Protein AF-A0AAW5BRA0-F1 (afdb_monomer_lite)

Foldseek 3Di:
DEEAEQAQVLPDDDPPVLCVLVVCVVVVYHYHYDHPDLVSVCVRQNPVSSVSNVVSDPDDDDDDDPDPVVVVCVVVVVD

Secondary structure (DSSP, 8-state):
-EEEEETTGGGS--TTGGGHHHHHHTTTEEEEE--S-HHHHHHHHHHHHHHHHHHH-----------HHHHHHGGGGT-

Structure (mmCIF, N/CA/C/O backbone):
data_AF-A0AAW5BRA0-F1
#
_entry.id   AF-A0AAW5BRA0-F1
#
loop_
_atom_site.group_PDB
_atom_site.id
_atom_site.type_symbol
_atom_site.label_atom_id
_atom_site.label_alt_id
_atom_site.label_comp_id
_atom_site.label_asym_id
_atom_site.label_entity_id
_atom_site.label_seq_id
_atom_site.pdbx_PDB_ins_code
_atom_site.Cartn_x
_atom_site.Cartn_y
_atom_site.Cartn_z
_atom_site.occupancy
_atom_site.B_iso_or_equiv
_atom_site.auth_seq_id
_atom_site.auth_comp_id
_atom_site.auth_asym_id
_atom_site.auth_atom_id
_atom_site.pdbx_PDB_model_num
ATOM 1 N N . PRO A 1 1 ? -7.376 -16.583 -8.370 1.00 76.56 1 PRO A N 1
ATOM 2 C CA . PRO A 1 1 ? -6.572 -15.387 -8.021 1.00 76.56 1 PRO A CA 1
ATOM 3 C C . PRO A 1 1 ? -7.337 -14.108 -8.369 1.00 76.56 1 PRO A C 1
ATOM 5 O O . PRO A 1 1 ? -7.819 -13.982 -9.491 1.00 76.56 1 PRO A O 1
ATOM 8 N N . PHE A 1 2 ? -7.486 -13.204 -7.405 1.00 89.31 2 PHE A N 1
ATOM 9 C CA . PHE A 1 2 ? -8.176 -11.926 -7.589 1.00 89.31 2 PHE A CA 1
ATOM 10 C C . PHE A 1 2 ? -7.220 -10.780 -7.275 1.00 89.31 2 PHE A C 1
ATOM 12 O O . PHE A 1 2 ? -6.401 -10.882 -6.365 1.00 89.31 2 PHE A O 1
ATOM 19 N N . VAL A 1 3 ? -7.296 -9.708 -8.058 1.00 93.56 3 VAL A N 1
ATOM 20 C CA . VAL A 1 3 ? -6.391 -8.562 -7.940 1.00 93.56 3 VAL A CA 1
ATOM 21 C C . VAL A 1 3 ? -7.223 -7.301 -7.773 1.00 93.56 3 VAL A C 1
ATOM 23 O O . VAL A 1 3 ? -8.071 -7.006 -8.613 1.00 93.56 3 VAL A O 1
ATOM 26 N N . PHE A 1 4 ? -6.967 -6.553 -6.703 1.00 92.75 4 PHE A N 1
ATOM 27 C CA . PHE A 1 4 ? -7.491 -5.206 -6.522 1.00 92.75 4 PHE A CA 1
ATOM 28 C C . PHE A 1 4 ? -6.488 -4.207 -7.080 1.00 92.75 4 PHE A C 1
ATOM 30 O O . PHE A 1 4 ? -5.362 -4.119 -6.592 1.00 92.75 4 PHE A O 1
ATOM 37 N N . ILE A 1 5 ? -6.904 -3.456 -8.094 1.00 93.69 5 ILE A N 1
ATOM 38 C CA . ILE A 1 5 ? -6.120 -2.363 -8.665 1.00 93.69 5 ILE A CA 1
ATOM 39 C C . ILE A 1 5 ? -6.792 -1.066 -8.234 1.00 93.69 5 ILE A C 1
ATOM 41 O O . ILE A 1 5 ? -7.929 -0.793 -8.615 1.00 93.69 5 ILE A O 1
ATOM 45 N N . LEU A 1 6 ? -6.104 -0.307 -7.389 1.00 91.50 6 LEU A N 1
ATOM 46 C CA . LEU A 1 6 ? -6.599 0.921 -6.786 1.00 91.50 6 LEU A CA 1
ATOM 47 C C . LEU A 1 6 ? -5.876 2.099 -7.436 1.00 91.50 6 LEU A C 1
ATOM 49 O O . LEU A 1 6 ? -4.780 2.468 -7.011 1.00 91.50 6 LEU A O 1
ATOM 53 N N . ASP A 1 7 ? -6.481 2.646 -8.488 1.00 90.31 7 ASP A N 1
ATOM 54 C CA . ASP A 1 7 ? -5.980 3.843 -9.162 1.00 90.31 7 ASP A CA 1
ATOM 55 C C . ASP A 1 7 ? -6.351 5.107 -8.380 1.00 90.31 7 ASP A C 1
ATOM 57 O O . ASP A 1 7 ? -7.499 5.264 -7.965 1.00 90.31 7 ASP A O 1
ATOM 61 N N . GLU A 1 8 ? -5.358 5.963 -8.132 1.00 87.69 8 GLU A N 1
ATOM 62 C CA . GLU A 1 8 ? -5.432 7.172 -7.300 1.00 87.69 8 GLU A CA 1
ATOM 63 C C . GLU A 1 8 ? -6.328 6.989 -6.057 1.00 87.69 8 GLU A C 1
ATOM 65 O O . GLU A 1 8 ? -7.236 7.769 -5.773 1.00 87.69 8 GLU A O 1
ATOM 70 N N . MET A 1 9 ? -6.044 5.954 -5.260 1.00 83.12 9 MET A N 1
ATOM 71 C CA . MET A 1 9 ? -6.845 5.568 -4.082 1.00 83.12 9 MET A CA 1
ATOM 72 C C . MET A 1 9 ? -7.043 6.703 -3.053 1.00 83.12 9 MET A C 1
ATOM 74 O O . MET A 1 9 ? -7.908 6.635 -2.184 1.00 83.12 9 MET A O 1
ATOM 78 N N . THR A 1 10 ? -6.268 7.786 -3.149 1.00 83.06 10 THR A N 1
ATOM 79 C CA . THR A 1 10 ? -6.401 8.962 -2.281 1.00 83.06 10 THR A CA 1
ATOM 80 C C . THR A 1 10 ? -7.717 9.735 -2.466 1.00 83.06 10 THR A C 1
ATOM 82 O O . THR A 1 10 ? -7.996 10.643 -1.683 1.00 83.06 10 THR A O 1
ATOM 85 N N . THR A 1 11 ? -8.551 9.383 -3.454 1.00 82.12 11 THR A N 1
ATOM 86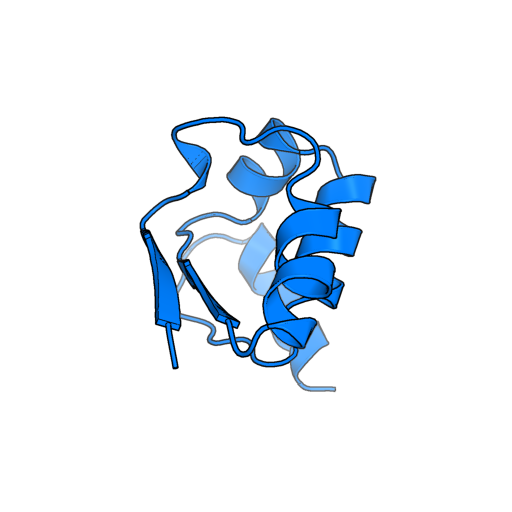 C CA . THR A 1 11 ? -9.861 10.018 -3.679 1.00 82.12 11 THR A CA 1
ATOM 87 C C . THR A 1 11 ? -10.884 9.735 -2.573 1.00 82.12 11 THR A C 1
ATOM 89 O O . THR A 1 11 ? -11.726 10.589 -2.302 1.00 82.12 11 THR A O 1
ATOM 92 N N . PHE A 1 12 ? -10.833 8.576 -1.906 1.00 82.25 12 PHE A N 1
ATOM 93 C CA . PHE A 1 12 ? -11.765 8.243 -0.824 1.00 82.25 12 PHE A CA 1
ATOM 94 C C . PHE A 1 12 ? -11.100 7.411 0.272 1.00 82.25 12 PHE A C 1
ATOM 96 O O . PHE A 1 12 ? -10.225 6.588 0.021 1.00 82.25 12 PHE A O 1
ATOM 103 N N . LYS A 1 13 ? -11.537 7.611 1.519 1.00 88.31 13 LYS A N 1
ATOM 104 C CA . LYS A 1 13 ? -11.005 6.869 2.663 1.00 88.31 13 LYS A CA 1
ATOM 105 C C . LYS A 1 13 ? -11.693 5.515 2.791 1.00 88.31 13 LYS A C 1
ATOM 107 O O . LYS A 1 13 ? -12.878 5.450 3.112 1.00 88.31 13 LYS A O 1
ATOM 112 N N . VAL A 1 14 ? -10.931 4.439 2.629 1.00 90.25 14 VAL A N 1
ATOM 113 C CA . VAL A 1 14 ? -11.336 3.097 3.069 1.00 90.25 14 VAL A CA 1
ATOM 114 C C . VAL A 1 14 ? -10.961 2.940 4.537 1.00 90.25 14 VAL A C 1
ATOM 116 O O . VAL A 1 14 ? -9.809 3.153 4.910 1.00 90.25 14 VAL A O 1
ATOM 119 N N . ARG A 1 15 ? -11.933 2.604 5.383 1.00 90.50 15 ARG A N 1
ATOM 120 C CA . ARG A 1 15 ? -11.711 2.391 6.815 1.00 90.50 15 ARG A CA 1
ATOM 121 C C . ARG A 1 15 ? -10.857 1.136 7.052 1.00 90.50 15 ARG A C 1
ATOM 123 O O . ARG A 1 15 ? -11.109 0.121 6.413 1.00 90.50 15 ARG A O 1
ATOM 130 N N . ASP A 1 16 ? -9.903 1.222 7.986 1.00 90.44 16 ASP A N 1
ATOM 131 C CA . ASP A 1 16 ? -9.016 0.114 8.389 1.00 90.44 16 ASP A CA 1
ATOM 132 C C . ASP A 1 16 ? -8.273 -0.528 7.189 1.00 90.44 16 ASP A C 1
ATOM 134 O O . ASP A 1 16 ? -8.055 -1.742 7.127 1.00 90.44 16 ASP A O 1
ATOM 138 N N . PHE A 1 17 ? -7.921 0.287 6.183 1.00 92.31 17 PHE A N 1
ATOM 139 C CA . PHE A 1 17 ? -7.327 -0.200 4.938 1.00 92.31 17 PHE A CA 1
ATOM 140 C C . PHE A 1 17 ? -5.988 -0.906 5.156 1.00 92.31 17 PHE A C 1
ATOM 142 O O . PHE A 1 17 ? -5.694 -1.866 4.461 1.00 92.31 17 PHE A O 1
ATOM 149 N N . GLU A 1 18 ? -5.197 -0.496 6.139 1.00 91.75 18 GLU A N 1
ATOM 150 C CA . GLU A 1 18 ? -3.915 -1.105 6.493 1.00 91.75 18 GLU A CA 1
ATOM 151 C C . GLU A 1 18 ? -4.019 -2.591 6.884 1.00 91.75 18 GLU A C 1
ATOM 153 O O . GLU A 1 18 ? -3.039 -3.327 6.783 1.00 91.75 18 GLU A O 1
ATOM 158 N N . LYS A 1 19 ? -5.207 -3.063 7.285 1.00 93.06 19 LYS A N 1
ATOM 159 C CA . LYS A 1 19 ? -5.468 -4.476 7.620 1.00 93.06 19 LYS A CA 1
ATOM 160 C C . LYS A 1 19 ? -6.043 -5.266 6.446 1.00 93.06 19 LYS A C 1
ATOM 162 O O . LYS A 1 19 ? -5.959 -6.490 6.418 1.00 93.06 19 LYS A O 1
ATOM 167 N N . LEU A 1 20 ? -6.650 -4.589 5.474 1.00 92.88 20 LEU A N 1
ATOM 168 C CA . LEU A 1 20 ? -7.371 -5.240 4.384 1.00 92.88 20 LEU A CA 1
ATOM 169 C C . LEU A 1 20 ? -6.445 -6.090 3.482 1.00 92.88 20 LEU A C 1
ATOM 171 O O . LEU A 1 20 ? -6.800 -7.244 3.218 1.00 92.88 20 LEU A O 1
ATOM 175 N N . PRO A 1 21 ? -5.260 -5.602 3.047 1.00 92.50 21 PRO A N 1
ATOM 176 C CA . PRO A 1 21 ? -4.334 -6.397 2.254 1.00 92.50 21 PRO A CA 1
ATOM 177 C C . PRO A 1 21 ? -3.853 -7.659 2.956 1.00 92.50 21 PRO A C 1
ATOM 179 O O . PRO A 1 21 ? -3.769 -8.698 2.309 1.00 92.50 21 PRO A O 1
ATOM 182 N N . SER A 1 22 ? -3.542 -7.596 4.254 1.00 92.00 22 SER A N 1
ATOM 183 C CA . SER A 1 22 ? -3.026 -8.754 4.987 1.00 92.00 22 SER A CA 1
ATOM 184 C C . SER A 1 22 ? -4.074 -9.854 5.116 1.00 92.00 22 SER A C 1
ATOM 186 O O . SER A 1 22 ? -3.771 -10.999 4.792 1.00 92.00 22 SER A O 1
ATOM 188 N N . VAL A 1 23 ? -5.311 -9.500 5.478 1.00 93.50 23 VAL A N 1
ATOM 189 C CA . VAL A 1 23 ? -6.423 -10.455 5.593 1.00 93.50 23 VAL A CA 1
ATOM 190 C C . VAL A 1 23 ? -6.738 -11.096 4.245 1.00 93.50 23 VAL A C 1
ATOM 192 O O . VAL A 1 23 ? -6.805 -12.314 4.133 1.00 93.50 23 VAL A O 1
ATOM 195 N N . LEU A 1 24 ? -6.916 -10.297 3.190 1.00 93.38 2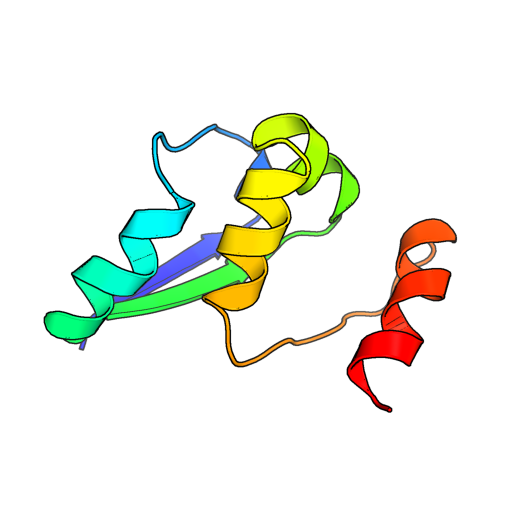4 LEU A N 1
ATOM 196 C CA . LEU A 1 24 ? -7.345 -10.831 1.897 1.00 93.38 24 LEU A CA 1
ATOM 197 C C . LEU A 1 24 ? -6.241 -11.624 1.184 1.00 93.38 24 LEU A C 1
ATOM 199 O O . LEU A 1 24 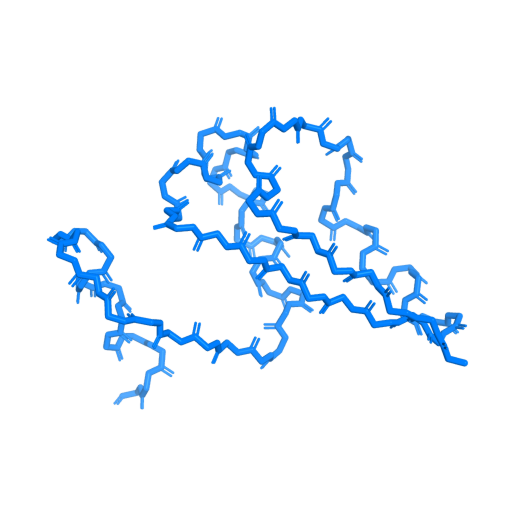? -6.546 -12.521 0.395 1.00 93.38 24 LEU A O 1
ATOM 203 N N . ARG A 1 25 ? -4.966 -11.372 1.502 1.00 91.75 25 ARG A N 1
ATOM 204 C CA . ARG A 1 25 ? -3.843 -12.174 0.999 1.00 91.75 25 ARG A CA 1
ATOM 205 C C . ARG A 1 25 ? -3.975 -13.653 1.376 1.00 91.75 25 ARG A C 1
ATOM 207 O O . ARG A 1 25 ? -3.653 -14.496 0.544 1.00 91.75 25 ARG A O 1
ATOM 214 N N . GLU A 1 26 ? -4.515 -13.975 2.556 1.00 92.94 26 GLU A N 1
ATOM 215 C CA . GLU A 1 26 ? -4.776 -15.364 2.988 1.00 92.94 26 GLU A CA 1
ATOM 216 C C . GLU A 1 26 ? -5.766 -16.095 2.070 1.00 92.94 26 GLU A C 1
ATOM 218 O O . GLU A 1 26 ? -5.713 -17.314 1.928 1.00 92.94 26 GLU A O 1
ATOM 223 N N . TYR A 1 27 ? -6.626 -15.344 1.380 1.00 93.44 27 TYR A N 1
ATOM 224 C CA . TYR A 1 27 ? -7.610 -15.869 0.436 1.00 93.44 27 TYR A CA 1
ATOM 225 C C . TYR A 1 27 ? -7.108 -15.863 -1.018 1.00 93.44 27 TYR A C 1
ATOM 227 O O . TYR A 1 27 ? -7.852 -16.225 -1.926 1.00 93.44 27 TYR A O 1
ATOM 235 N N . GLY A 1 28 ? -5.853 -15.475 -1.272 1.00 93.12 28 GLY A N 1
ATOM 236 C CA . GLY A 1 28 ? -5.281 -15.402 -2.621 1.00 93.12 28 GLY A CA 1
ATOM 237 C 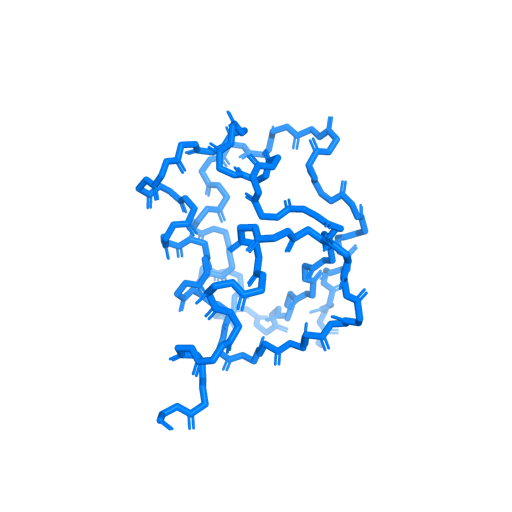C . GLY A 1 28 ? -5.552 -14.081 -3.354 1.00 93.12 28 GLY A C 1
ATOM 238 O O . GLY A 1 28 ? -5.543 -14.057 -4.592 1.00 93.12 28 GLY A O 1
ATOM 239 N N . ALA A 1 29 ? -5.796 -13.001 -2.602 1.00 94.38 29 ALA A N 1
ATOM 240 C CA . ALA A 1 29 ? -5.853 -11.637 -3.121 1.00 94.38 29 ALA A CA 1
ATOM 241 C C . ALA A 1 29 ? -4.464 -11.070 -3.399 1.00 94.38 29 ALA A C 1
ATOM 243 O O . ALA A 1 29 ? -3.547 -11.227 -2.590 1.00 94.38 29 ALA A O 1
ATOM 244 N N . ALA A 1 30 ? -4.353 -10.279 -4.459 1.00 93.81 30 ALA A N 1
ATOM 245 C CA . ALA A 1 30 ? -3.259 -9.338 -4.642 1.00 93.81 30 ALA A CA 1
ATOM 246 C C . ALA A 1 30 ? -3.781 -7.897 -4.661 1.00 93.81 30 ALA A C 1
ATOM 248 O O . ALA A 1 30 ? -4.931 -7.641 -5.020 1.00 93.81 30 ALA A O 1
ATOM 249 N N . PHE A 1 31 ? -2.914 -6.957 -4.291 1.00 94.50 31 PHE A N 1
ATOM 250 C CA . PHE A 1 31 ? -3.212 -5.529 -4.279 1.00 94.50 31 PHE A CA 1
ATOM 251 C C . PHE A 1 31 ? -2.161 -4.776 -5.081 1.00 94.50 31 PHE A C 1
ATOM 253 O O . PHE A 1 31 ? -0.963 -4.995 -4.908 1.00 94.50 31 PHE A O 1
ATOM 260 N N . LEU A 1 32 ? -2.629 -3.857 -5.917 1.00 93.62 32 LEU A N 1
ATOM 261 C CA . LEU A 1 32 ? -1.831 -2.847 -6.587 1.00 93.62 32 LEU A CA 1
ATOM 262 C C . LEU A 1 32 ? -2.398 -1.483 -6.204 1.00 93.62 32 LEU A C 1
ATOM 264 O O . LEU A 1 32 ? -3.537 -1.164 -6.541 1.00 93.62 32 LEU A O 1
ATOM 268 N N . LEU A 1 33 ? -1.601 -0.701 -5.486 1.00 92.31 33 LEU A N 1
ATOM 269 C CA . LEU A 1 33 ? -1.936 0.659 -5.089 1.00 92.31 33 LEU A CA 1
ATOM 270 C C . LEU A 1 33 ? -1.164 1.638 -5.972 1.00 92.31 33 LEU A C 1
ATOM 272 O O . LEU A 1 33 ? 0.065 1.621 -5.975 1.00 92.31 33 LEU A O 1
ATOM 276 N N . LEU A 1 34 ? -1.879 2.495 -6.697 1.00 91.81 34 LEU A N 1
ATOM 277 C CA . LEU A 1 34 ? -1.290 3.555 -7.508 1.00 91.81 34 LEU A CA 1
ATOM 278 C C . LEU A 1 34 ? -1.628 4.906 -6.876 1.00 91.81 34 LEU A C 1
ATOM 280 O O . LEU A 1 34 ? -2.778 5.198 -6.551 1.00 91.81 34 LEU A O 1
ATOM 284 N N . THR A 1 35 ? -0.605 5.730 -6.669 1.00 87.94 35 THR A N 1
ATOM 285 C CA . THR A 1 35 ? -0.763 7.095 -6.164 1.00 87.94 35 THR A CA 1
ATOM 286 C C . THR A 1 35 ? 0.286 8.000 -6.781 1.00 87.94 35 THR A C 1
ATOM 288 O O . THR A 1 35 ? 1.456 7.632 -6.901 1.00 87.94 35 THR A O 1
ATOM 291 N N . GLN A 1 36 ? -0.128 9.209 -7.144 1.00 84.44 36 GLN A N 1
ATOM 292 C CA . GLN A 1 36 ? 0.787 10.250 -7.608 1.00 84.44 36 GLN A CA 1
ATOM 293 C C . GLN A 1 36 ? 1.485 10.980 -6.453 1.00 84.44 36 GLN A C 1
ATOM 295 O O . GLN A 1 36 ? 2.476 11.674 -6.672 1.00 84.44 36 GLN A O 1
ATOM 300 N N . SER A 1 37 ? 0.973 10.865 -5.221 1.00 83.88 37 SER A N 1
ATOM 301 C CA . SER A 1 37 ? 1.480 11.620 -4.074 1.00 83.88 37 SER A CA 1
ATOM 302 C C . SER A 1 37 ? 1.369 10.840 -2.766 1.00 83.88 37 SER A C 1
ATOM 304 O O . SER A 1 37 ? 0.276 10.584 -2.253 1.00 83.88 37 SER A O 1
ATOM 306 N N . GLY A 1 38 ? 2.525 10.549 -2.163 1.00 83.38 38 GLY A N 1
ATOM 307 C CA . GLY A 1 38 ? 2.596 9.999 -0.806 1.00 83.38 38 GLY A CA 1
ATOM 308 C C . GLY A 1 38 ? 2.040 10.962 0.251 1.00 83.38 38 GLY A C 1
ATOM 309 O O . GLY A 1 38 ? 1.415 10.525 1.212 1.00 83.38 38 GLY A O 1
ATOM 310 N N . ALA A 1 39 ? 2.168 12.277 0.043 1.00 85.25 39 ALA A N 1
ATOM 311 C CA . ALA A 1 39 ? 1.633 13.284 0.961 1.00 85.25 39 ALA A CA 1
ATOM 312 C C . ALA A 1 39 ? 0.095 13.273 1.024 1.00 85.25 39 ALA A C 1
ATOM 314 O O . ALA A 1 39 ? -0.482 13.434 2.100 1.00 85.25 39 ALA A O 1
ATOM 315 N N . LYS A 1 40 ? -0.594 13.038 -0.104 1.00 88.25 40 LYS A N 1
ATOM 316 C CA . LYS A 1 40 ? -2.057 12.851 -0.102 1.00 88.25 40 LYS A CA 1
ATOM 317 C C . LYS A 1 40 ? -2.461 11.597 0.671 1.00 88.25 40 LYS A C 1
ATOM 319 O O . LYS A 1 40 ? -3.431 11.638 1.426 1.00 88.25 40 LYS A O 1
ATOM 324 N N . LEU A 1 41 ? -1.705 10.510 0.503 1.00 88.94 41 LEU A N 1
ATOM 325 C CA . LEU A 1 41 ? -1.936 9.265 1.232 1.00 88.94 41 LEU A CA 1
ATOM 326 C C . LEU A 1 41 ? -1.761 9.479 2.743 1.00 88.94 41 LEU A C 1
ATOM 328 O O . LEU A 1 41 ? -2.636 9.103 3.517 1.00 88.94 41 LEU A O 1
ATOM 332 N N . GLU A 1 42 ? -0.698 10.176 3.154 1.00 90.00 42 GLU A N 1
ATOM 333 C CA . GLU A 1 42 ? -0.460 10.548 4.554 1.00 90.00 42 GLU A CA 1
ATOM 334 C C . GLU A 1 42 ? -1.566 11.442 5.118 1.00 90.00 42 GLU A C 1
ATOM 336 O O . GLU A 1 42 ? -2.022 11.234 6.237 1.00 90.00 42 GLU A O 1
ATOM 341 N N . LYS A 1 43 ? -2.048 12.417 4.344 1.00 90.88 43 LYS A N 1
ATOM 342 C CA . LYS A 1 43 ? -3.151 13.288 4.768 1.00 90.88 43 LYS A CA 1
ATOM 343 C C . LYS A 1 43 ? -4.449 12.506 4.996 1.00 90.88 43 LYS A C 1
ATOM 345 O O . LYS A 1 43 ? -5.212 12.845 5.897 1.00 90.88 43 LYS A O 1
ATOM 350 N N . LEU A 1 44 ? -4.710 11.482 4.183 1.00 91.88 44 LEU A N 1
ATOM 351 C CA . LEU A 1 44 ? -5.931 10.677 4.253 1.00 91.88 44 LEU A CA 1
ATOM 352 C C . LEU A 1 44 ? -5.899 9.652 5.400 1.00 91.88 44 LEU A C 1
ATOM 354 O O . LEU A 1 44 ? -6.902 9.445 6.100 1.00 91.88 44 LEU A O 1
ATOM 358 N N . TYR A 1 45 ? -4.739 9.026 5.595 1.00 91.19 45 TYR A N 1
ATOM 359 C CA . TYR A 1 45 ? -4.550 7.896 6.501 1.00 91.19 45 TYR A CA 1
ATOM 360 C C . TYR A 1 45 ? -3.768 8.229 7.769 1.00 91.19 45 TYR A C 1
ATOM 362 O O . TYR A 1 45 ? -3.733 7.414 8.666 1.00 91.19 45 TYR A O 1
ATOM 370 N N . SER A 1 46 ? -3.229 9.435 7.929 1.00 92.81 46 SER A N 1
ATOM 371 C CA . SER A 1 46 ? -2.208 9.756 8.936 1.00 92.81 46 SER A CA 1
ATOM 372 C C . SER A 1 46 ? -0.861 9.077 8.666 1.00 92.81 46 SER A C 1
ATOM 374 O O . SER A 1 46 ? -0.738 8.145 7.872 1.00 92.81 46 SER A O 1
ATOM 376 N N . LYS A 1 47 ? 0.178 9.558 9.350 1.00 91.06 47 LYS A N 1
ATOM 377 C CA . LYS A 1 47 ? 1.550 9.069 9.196 1.00 91.06 47 LYS A CA 1
ATOM 378 C C . LYS A 1 47 ? 1.737 7.620 9.663 1.00 91.06 47 LYS A C 1
ATOM 380 O O . LYS A 1 47 ? 2.496 6.881 9.040 1.00 91.06 47 LYS A O 1
ATOM 385 N N . LEU A 1 48 ? 1.055 7.211 10.737 1.00 91.19 48 LEU A N 1
ATOM 386 C CA . LEU A 1 48 ? 1.184 5.856 11.289 1.00 91.19 48 LEU A CA 1
ATOM 387 C C . LEU A 1 48 ? 0.503 4.818 10.394 1.00 91.19 48 LEU A C 1
ATOM 389 O O . LEU A 1 48 ? 1.120 3.804 10.056 1.00 91.19 48 LEU A O 1
ATOM 393 N N . ASP A 1 49 ? -0.725 5.092 9.949 1.00 91.19 49 ASP A N 1
ATOM 394 C CA . ASP A 1 49 ? -1.426 4.138 9.088 1.00 91.19 49 ASP A CA 1
ATOM 395 C C . ASP A 1 49 ? -0.803 4.127 7.691 1.00 91.19 49 ASP A C 1
ATOM 397 O O . ASP A 1 49 ? -0.678 3.058 7.109 1.00 91.19 49 ASP A O 1
ATOM 401 N N . ARG A 1 50 ? -0.303 5.264 7.175 1.00 90.75 50 ARG A N 1
ATOM 402 C CA . ARG A 1 50 ? 0.488 5.281 5.931 1.00 90.75 50 ARG A CA 1
ATOM 403 C C . ARG A 1 50 ? 1.677 4.323 6.002 1.00 90.75 50 ARG A C 1
ATOM 405 O O . ARG A 1 50 ? 1.851 3.527 5.086 1.00 90.75 50 ARG A O 1
ATOM 412 N N . SER A 1 51 ? 2.466 4.388 7.073 1.00 89.81 51 SER A N 1
ATOM 413 C CA . SER A 1 51 ? 3.606 3.483 7.269 1.00 89.81 51 SER A CA 1
ATOM 414 C C . SER A 1 51 ? 3.157 2.014 7.303 1.00 89.81 51 SER A C 1
ATOM 416 O O . SER A 1 51 ? 3.769 1.151 6.677 1.00 89.81 51 SER A O 1
ATOM 418 N N . SER A 1 52 ? 2.022 1.736 7.953 1.00 92.19 52 SER A N 1
ATOM 419 C CA . SER A 1 52 ? 1.434 0.390 8.012 1.00 92.19 52 SER A CA 1
ATOM 420 C C . SER A 1 52 ? 0.910 -0.094 6.653 1.00 92.19 52 SER A C 1
ATOM 422 O O . SER A 1 52 ? 1.035 -1.273 6.320 1.00 92.19 52 SER A O 1
ATOM 424 N N . ILE A 1 53 ? 0.341 0.806 5.845 1.00 91.56 53 ILE A N 1
ATOM 425 C CA . ILE A 1 53 ? -0.066 0.534 4.465 1.00 91.56 53 ILE A CA 1
ATOM 426 C C . ILE A 1 53 ? 1.178 0.198 3.648 1.00 91.56 53 ILE A C 1
ATOM 428 O O . ILE A 1 53 ? 1.239 -0.897 3.109 1.00 91.56 53 ILE A O 1
ATOM 432 N N . GLU A 1 54 ? 2.182 1.077 3.606 1.00 89.38 54 GLU A N 1
ATOM 433 C CA . GLU A 1 54 ? 3.421 0.876 2.840 1.00 89.38 54 GLU A CA 1
ATOM 434 C C . GLU A 1 54 ? 4.121 -0.444 3.214 1.00 89.38 54 GLU A C 1
ATOM 436 O O . GLU A 1 54 ? 4.504 -1.199 2.323 1.00 89.38 54 GLU A O 1
ATOM 441 N N . ALA A 1 55 ? 4.176 -0.802 4.502 1.00 89.56 55 ALA A N 1
ATOM 442 C CA . ALA A 1 55 ? 4.747 -2.070 4.967 1.00 89.56 55 ALA A CA 1
ATOM 443 C C . ALA A 1 55 ? 4.012 -3.325 4.449 1.00 89.56 55 ALA A C 1
ATOM 445 O O . ALA A 1 55 ? 4.609 -4.398 4.355 1.00 89.56 55 ALA A O 1
ATOM 446 N N . ASN A 1 56 ? 2.727 -3.221 4.091 1.00 91.50 56 ASN A N 1
ATOM 447 C CA . ASN A 1 56 ? 1.983 -4.328 3.486 1.00 91.50 56 ASN A CA 1
ATOM 448 C C . ASN A 1 56 ? 2.319 -4.554 2.003 1.00 91.50 56 ASN A C 1
ATOM 450 O O . ASN A 1 56 ? 2.012 -5.631 1.475 1.00 91.50 56 ASN A O 1
ATOM 454 N N . PHE A 1 57 ? 2.919 -3.571 1.325 1.00 90.75 57 PHE A N 1
ATOM 455 C CA . PHE A 1 57 ? 3.288 -3.652 -0.087 1.00 90.75 57 PHE A CA 1
ATOM 456 C C . PHE A 1 57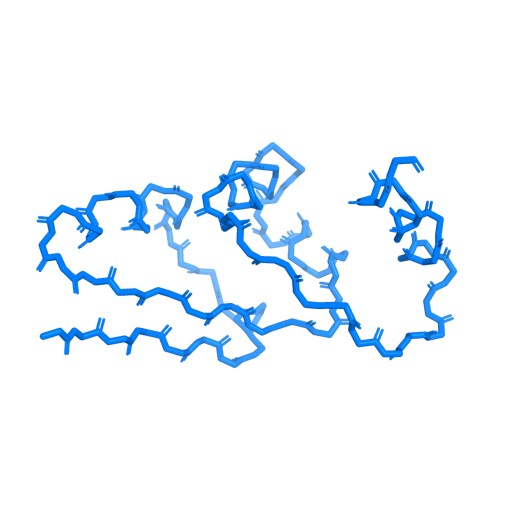 ? 4.780 -3.958 -0.222 1.00 90.75 57 PHE A C 1
ATOM 458 O O . PHE A 1 57 ? 5.621 -3.069 -0.250 1.00 90.75 57 PHE A O 1
ATOM 465 N N . GLY A 1 58 ? 5.107 -5.247 -0.350 1.00 86.88 58 GLY A N 1
ATOM 466 C CA . GLY A 1 58 ? 6.499 -5.699 -0.479 1.00 86.88 58 GLY A CA 1
ATOM 467 C C . GLY A 1 58 ? 7.189 -5.305 -1.791 1.00 86.88 58 GLY A C 1
ATOM 468 O O . GLY A 1 58 ? 8.411 -5.353 -1.867 1.00 86.88 58 GLY A O 1
ATOM 469 N N . ASN A 1 59 ? 6.425 -4.905 -2.813 1.00 89.50 59 ASN A N 1
ATOM 470 C CA . ASN A 1 59 ? 6.954 -4.406 -4.079 1.00 89.50 59 ASN A CA 1
ATOM 471 C C . ASN A 1 59 ? 6.604 -2.927 -4.224 1.00 89.50 59 ASN A C 1
ATOM 473 O O . ASN A 1 59 ? 5.435 -2.555 -4.112 1.00 89.50 59 ASN A O 1
ATOM 477 N N . ILE A 1 60 ? 7.605 -2.108 -4.537 1.00 89.38 60 ILE A N 1
ATOM 478 C CA . ILE A 1 60 ? 7.450 -0.670 -4.747 1.00 89.38 60 ILE A CA 1
ATOM 479 C C . ILE A 1 60 ? 7.941 -0.335 -6.153 1.00 89.38 60 ILE A C 1
ATOM 481 O O . ILE A 1 60 ? 9.046 -0.707 -6.543 1.00 89.38 60 ILE A O 1
ATOM 485 N N . PHE A 1 61 ? 7.115 0.383 -6.913 1.00 88.88 61 PHE A N 1
ATOM 486 C CA . PHE A 1 61 ? 7.493 0.952 -8.202 1.00 88.88 61 PHE A CA 1
ATOM 487 C C . PHE A 1 61 ? 7.493 2.474 -8.093 1.00 88.88 61 PHE A C 1
ATOM 489 O O . PHE A 1 61 ? 6.477 3.076 -7.746 1.00 88.88 61 PHE A O 1
ATOM 496 N N . LEU A 1 62 ? 8.635 3.095 -8.381 1.00 88.06 62 LEU A N 1
ATOM 497 C CA . LEU A 1 62 ? 8.807 4.540 -8.278 1.00 88.06 62 LEU A CA 1
ATOM 498 C C . LEU A 1 62 ? 8.814 5.152 -9.679 1.00 88.06 62 LEU A C 1
ATOM 500 O O . LEU A 1 62 ? 9.723 4.923 -10.475 1.00 88.06 62 LEU A O 1
ATOM 504 N N . GLY A 1 63 ? 7.770 5.923 -9.980 1.00 87.25 63 GLY A N 1
ATOM 505 C CA . GLY A 1 63 ? 7.685 6.705 -11.209 1.00 87.25 63 GLY A CA 1
ATOM 506 C C . GLY A 1 63 ? 8.520 7.984 -11.135 1.00 87.25 63 GLY A C 1
ATOM 507 O O . GLY A 1 63 ? 8.952 8.415 -10.069 1.00 87.25 63 GLY A O 1
ATOM 508 N N . ARG A 1 64 ? 8.722 8.647 -12.276 1.00 86.38 64 ARG A N 1
ATOM 509 C CA . ARG A 1 64 ? 9.340 9.978 -12.293 1.00 86.38 64 ARG A CA 1
ATOM 510 C C . ARG A 1 64 ? 8.443 10.974 -11.553 1.00 86.38 64 ARG A C 1
ATOM 512 O O . ARG A 1 64 ? 7.267 11.097 -11.881 1.00 86.38 64 ARG A O 1
ATOM 519 N N . THR A 1 65 ? 9.020 11.741 -10.634 1.00 83.75 65 THR A N 1
ATOM 520 C CA . THR A 1 65 ? 8.327 12.818 -9.919 1.00 83.75 65 THR A CA 1
ATOM 521 C C . THR A 1 65 ? 9.150 14.106 -9.921 1.00 83.75 65 THR A C 1
ATOM 523 O O . THR A 1 65 ? 10.374 14.071 -10.047 1.00 83.75 65 THR A O 1
ATOM 526 N N . GLN A 1 66 ? 8.466 15.247 -9.820 1.00 83.12 66 GLN A N 1
ATOM 527 C CA . GLN A 1 66 ? 9.069 16.563 -9.567 1.00 83.12 66 GLN A CA 1
ATOM 528 C C . GLN A 1 66 ? 8.897 17.002 -8.103 1.00 83.12 66 GLN A C 1
ATOM 530 O O . GLN A 1 66 ? 9.376 18.067 -7.723 1.00 83.12 66 GLN A O 1
ATOM 535 N N . ASP A 1 67 ? 8.210 16.200 -7.283 1.00 82.06 67 ASP A N 1
ATOM 536 C CA . ASP A 1 67 ? 7.998 16.488 -5.868 1.00 82.06 67 ASP A CA 1
ATOM 537 C C . ASP A 1 67 ? 9.309 16.321 -5.086 1.00 82.06 67 ASP A C 1
ATOM 539 O O . ASP A 1 67 ? 9.841 15.218 -4.952 1.00 82.06 67 ASP A O 1
ATOM 543 N N . VAL A 1 68 ? 9.823 17.434 -4.561 1.00 83.00 68 VAL A N 1
ATOM 544 C CA . VAL A 1 68 ? 11.090 17.497 -3.823 1.00 83.00 68 VAL A CA 1
ATOM 545 C C . VAL A 1 68 ? 11.053 16.632 -2.560 1.00 83.00 68 VAL A C 1
ATOM 547 O O . VAL A 1 68 ? 12.068 16.033 -2.209 1.00 83.00 68 VAL A O 1
ATOM 550 N N . GLU A 1 69 ? 9.903 16.520 -1.888 1.00 80.56 69 GLU A N 1
ATOM 551 C CA . GLU A 1 69 ? 9.777 15.685 -0.685 1.00 80.56 69 GLU A CA 1
ATOM 552 C C . GLU A 1 69 ? 9.805 14.196 -1.033 1.00 80.56 69 GLU A C 1
ATOM 554 O O . GLU A 1 69 ? 10.486 13.412 -0.369 1.00 80.56 69 GLU A O 1
ATOM 559 N N . ALA A 1 70 ? 9.150 13.805 -2.128 1.00 79.75 70 ALA A N 1
ATOM 560 C CA . ALA A 1 70 ? 9.246 12.443 -2.641 1.00 79.75 70 ALA A CA 1
ATOM 561 C C . ALA A 1 70 ? 10.688 12.103 -3.060 1.00 79.75 70 ALA A C 1
ATOM 563 O O . ALA A 1 70 ? 11.189 11.031 -2.720 1.00 79.75 70 ALA A O 1
ATOM 564 N N . LEU A 1 71 ? 11.395 13.034 -3.713 1.00 83.94 71 LEU A N 1
ATOM 565 C CA . LEU A 1 71 ? 12.788 12.847 -4.140 1.00 83.94 71 LEU A CA 1
ATOM 566 C C . LEU A 1 71 ? 13.772 12.670 -2.976 1.00 83.94 71 LEU A C 1
ATOM 568 O O . LEU A 1 71 ? 14.777 11.987 -3.148 1.00 83.94 71 LEU A O 1
ATOM 572 N N . LYS A 1 72 ? 13.493 13.232 -1.793 1.00 84.00 72 LYS A N 1
ATOM 573 C CA . LYS A 1 72 ? 14.287 12.962 -0.578 1.00 84.00 72 LYS A CA 1
ATOM 574 C C . LYS A 1 72 ? 14.100 11.532 -0.073 1.00 84.00 72 LYS A C 1
ATOM 576 O O . LYS A 1 72 ? 15.037 10.946 0.458 1.00 84.00 72 LYS A O 1
ATOM 581 N N . TYR A 1 73 ? 12.896 10.984 -0.232 1.00 78.62 73 TYR A N 1
ATOM 582 C CA . TYR A 1 73 ? 12.546 9.641 0.231 1.00 78.62 73 TYR A CA 1
ATOM 583 C C . TYR A 1 73 ? 12.969 8.537 -0.740 1.00 78.62 73 TYR A C 1
ATOM 585 O O . TYR A 1 73 ? 13.320 7.452 -0.295 1.00 78.62 73 TYR A O 1
ATOM 593 N N . TYR A 1 74 ? 12.951 8.792 -2.051 1.00 84.31 74 TYR A N 1
ATOM 594 C CA . TYR A 1 74 ? 13.226 7.775 -3.075 1.00 84.31 74 TYR A CA 1
ATOM 595 C C . TYR A 1 74 ? 14.557 7.024 -2.883 1.00 84.31 74 TYR A C 1
ATOM 597 O O . TYR A 1 74 ? 14.542 5.797 -2.967 1.00 84.31 74 TYR A O 1
ATOM 605 N N . PRO A 1 75 ? 15.686 7.693 -2.574 1.00 85.25 75 PRO A N 1
ATOM 606 C CA . PRO A 1 75 ? 16.952 7.007 -2.320 1.00 85.25 75 PRO A CA 1
ATOM 607 C C . PRO A 1 75 ? 16.897 6.011 -1.155 1.00 85.25 75 PRO A C 1
ATOM 609 O O . PRO A 1 75 ? 17.574 4.991 -1.203 1.00 85.25 75 PRO A O 1
ATOM 612 N N . LEU A 1 76 ? 16.061 6.257 -0.137 1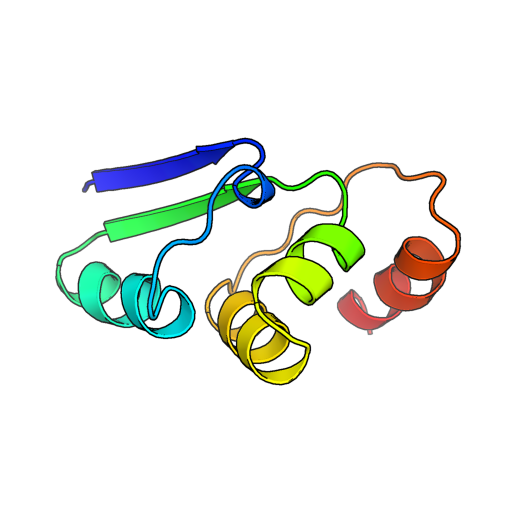.00 83.44 76 LEU A N 1
ATOM 613 C CA . LEU A 1 76 ? 15.962 5.397 1.049 1.00 83.44 76 LEU A CA 1
ATOM 614 C C . LEU A 1 76 ? 15.430 3.993 0.728 1.00 83.44 76 LEU A C 1
ATOM 616 O O . LEU A 1 76 ? 15.645 3.072 1.510 1.00 83.44 76 LEU A O 1
ATOM 620 N N . PHE A 1 77 ? 14.752 3.814 -0.409 1.00 78.81 77 PHE A N 1
ATOM 621 C CA . PHE A 1 77 ? 14.258 2.505 -0.841 1.00 78.81 77 PHE A CA 1
ATOM 622 C C . PHE A 1 77 ? 15.337 1.626 -1.488 1.00 78.81 77 PHE A C 1
ATOM 624 O O . PHE A 1 77 ? 15.101 0.432 -1.660 1.00 78.81 77 PHE A O 1
ATOM 631 N N . PHE A 1 78 ? 16.496 2.186 -1.855 1.00 79.31 78 PHE A N 1
ATOM 632 C CA . PHE A 1 78 ? 17.529 1.472 -2.617 1.00 79.31 78 PHE A CA 1
ATOM 633 C C . PHE A 1 78 ? 18.805 1.140 -1.829 1.00 79.31 78 PHE A C 1
ATOM 635 O O . PHE A 1 78 ? 19.619 0.382 -2.353 1.00 79.31 78 PHE A O 1
ATOM 642 N N . GLY A 1 79 ? 18.924 1.599 -0.575 1.00 66.31 79 GLY A N 1
ATOM 643 C CA . GLY A 1 79 ? 20.066 1.308 0.306 1.00 66.31 79 GLY A CA 1
ATOM 644 C C . GLY A 1 79 ? 21.272 2.205 0.069 1.00 66.31 79 GLY A C 1
ATOM 645 O O . GLY A 1 79 ? 21.722 2.315 -1.091 1.00 66.31 79 GLY A O 1
#

InterPro domains:
  IPR027417 P-loop containing nucleoside triphosphate hydrolase [G3DSA:3.40.50.300] (1-79)
  IPR027417 P-loop containing nucleoside triphosphate hydrolase [SSF52540] (1-74)
  IPR032689 TraD/TraG, TraM recognition site [PF12696] (1-74)
  IPR051539 Type IV secretion system coupling protein TraD/TraG/VirD4-like [PTHR37937] (2-79)

Sequence (79 aa):
PFVFILDEMTTFKVRDFEKLPSVLREYGAAFLLLTQSGAKLEKLYSKLDRSSIEANFGNIFLGRTQDVEALKYYPLFFG

Radius of gyration: 12.92 Å; chains: 1; bounding box: 32×33×24 Å

Organism: Phocaeicola vulgatus (NCBI:txid821)

pLDDT: mean 88.21, std 5.11, range [66.31, 94.5]